Protein 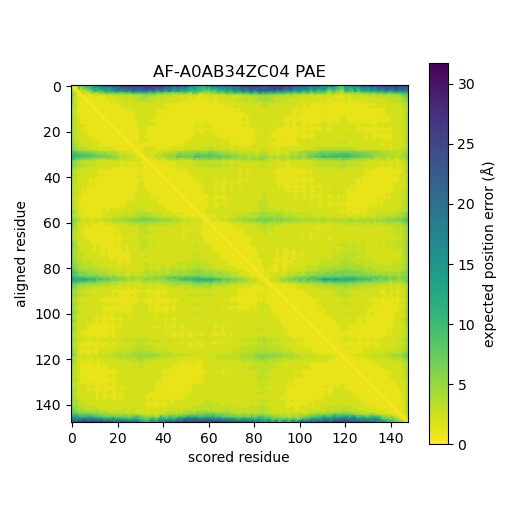AF-A0AB34ZC04-F1 (afdb_monomer)

Solvent-accessible surface area (backbone atoms only — not comparable to full-atom values): 7477 Å² total; per-residue (Å²): 131,59,76,52,38,21,40,42,29,15,35,52,34,22,50,26,56,28,49,32,52,45,17,52,53,49,51,74,62,66,74,49,72,66,60,37,58,48,27,54,48,48,31,55,53,28,50,53,49,31,52,49,27,50,74,70,49,37,34,88,41,77,69,15,53,52,39,39,53,52,32,52,52,49,48,58,53,48,59,57,30,50,77,41,96,61,19,70,59,44,26,54,53,49,51,36,53,46,45,34,51,54,32,55,50,48,47,48,45,40,67,72,47,36,55,74,52,36,76,51,70,73,55,40,53,48,52,56,52,52,46,52,52,41,50,53,50,26,55,46,28,51,51,57,63,67,73,111

Mean predicted aligned error: 2.72 Å

Nearest PDB structures (foldseek):
  3qhc-assembly1_A  TM=5.954E-01  e=7.386E-01  Cyanophora paradoxa
  6z0c-assembly1_A  TM=2.341E-01  e=4.741E-01  Escherichia coli

Foldseek 3Di:
DDPLLQALLLQLLLLLVLLLLLLVLLCVLCLDDLLVVLSVVSNVVSVVLNVVSVVSNHDDDPNSVVSNVVSVVLSVVLVVLCVDPVHSVSSSLSSLVCLLVSLVVLLCCLVPPRLVSDDDPVSNVSSVVVSVVSVVSNVSSVVVNVVD

Sequence (148 aa):
MAKGDAAVLGVLAALDENEIALAKQAIAQDLGGATDTFAKQLLHDHEADLEKSKALGATGSPRADAMRAKGKAAVDALAKTLTLPDGKDAYRNAFLRTMVSDHGDTIKIIDAELLPAAESAPVKQHLEESRRVVSAHFERAHAVSSSR

Secondary structure (DSSP, 8-state):
--HHHHHHHHHHHHHHHHHHHHHHHHHHT---HHHHHHHHHHHHHHHHHHHHHHHTT----HHHHHHHHHHHHHHHHHHHHTTSTTHHHHHHHHHHHHHHHHHHHHHHHIIIIIHHH--SHHHHHHHHHHHHHHHHHHHHHHHHHH--

Radius of gyration: 15.39 Å; Cα contacts (8 Å, |Δi|>4): 174; chains: 1; bounding box: 38×22×42 Å

pLD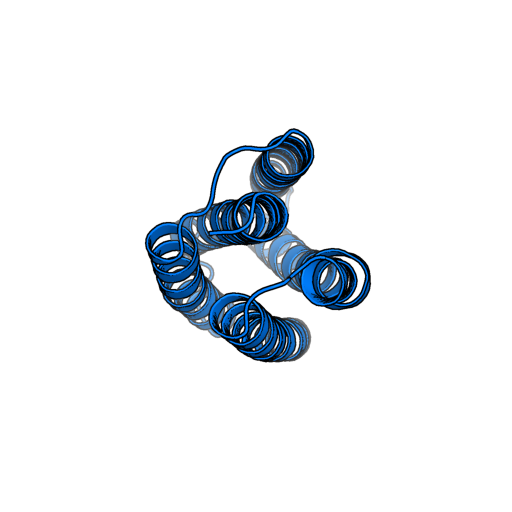DT: mean 95.98, std 6.23, range [56.41, 98.88]

Structure (mmCIF, N/CA/C/O backbone):
data_AF-A0AB34ZC04-F1
#
_entry.id   AF-A0AB34ZC04-F1
#
loop_
_atom_site.group_PDB
_atom_site.id
_atom_site.type_symbol
_atom_site.label_atom_id
_atom_site.label_alt_id
_atom_site.label_comp_id
_atom_site.label_asym_id
_atom_site.label_entity_id
_atom_site.label_seq_id
_atom_site.pdbx_PDB_ins_code
_atom_site.Cartn_x
_atom_site.Cartn_y
_atom_site.Cartn_z
_atom_site.occupancy
_atom_site.B_iso_or_equiv
_atom_site.auth_seq_id
_atom_site.auth_comp_id
_atom_site.auth_asym_id
_atom_site.auth_atom_id
_atom_site.pdbx_PDB_model_num
ATOM 1 N N . MET A 1 1 ? -18.677 -4.085 16.204 1.00 58.97 1 MET A N 1
ATOM 2 C CA . MET A 1 1 ? -17.315 -3.526 16.075 1.00 58.97 1 MET A CA 1
ATOM 3 C C . MET A 1 1 ? -17.320 -2.113 16.612 1.00 58.97 1 MET A C 1
ATOM 5 O O . MET A 1 1 ? -18.342 -1.448 16.466 1.00 58.97 1 MET A O 1
ATOM 9 N N . ALA A 1 2 ? -16.243 -1.680 17.267 1.00 73.69 2 ALA A N 1
ATOM 10 C CA . ALA A 1 2 ? -16.126 -0.296 17.708 1.00 73.69 2 ALA A CA 1
ATOM 11 C C . ALA A 1 2 ? -16.013 0.641 16.498 1.00 73.69 2 ALA A C 1
ATOM 13 O O . ALA A 1 2 ? -15.492 0.258 15.450 1.00 73.69 2 ALA A O 1
ATOM 14 N N . LYS A 1 3 ? -16.500 1.879 16.630 1.00 71.62 3 LYS A N 1
ATOM 15 C CA . LYS A 1 3 ? -16.421 2.871 15.546 1.00 71.62 3 LYS A CA 1
ATOM 16 C C . LYS A 1 3 ? -14.964 3.227 15.204 1.00 71.62 3 LYS A C 1
ATOM 18 O O . LYS A 1 3 ? -14.687 3.525 14.046 1.00 71.62 3 LYS A O 1
ATOM 23 N N . GLY A 1 4 ? -14.054 3.163 16.185 1.00 85.31 4 GLY A N 1
ATOM 24 C CA . GLY A 1 4 ? -12.613 3.357 15.987 1.00 85.31 4 GLY A CA 1
ATOM 25 C C . GLY A 1 4 ? -11.995 2.284 15.088 1.00 85.31 4 GLY A C 1
ATOM 26 O O . GLY A 1 4 ? -11.372 2.615 14.082 1.00 85.31 4 GLY A O 1
ATOM 27 N N . ASP A 1 5 ? -12.275 1.010 15.373 1.00 95.12 5 ASP A N 1
ATOM 28 C CA . ASP A 1 5 ? -11.767 -0.140 14.610 1.00 95.12 5 ASP A CA 1
ATOM 29 C C . ASP A 1 5 ? -12.104 -0.067 13.113 1.00 95.12 5 ASP A C 1
ATOM 31 O O . ASP A 1 5 ? -11.230 -0.225 12.262 1.00 95.12 5 ASP A O 1
ATOM 35 N N . ALA A 1 6 ? -13.366 0.211 12.776 1.00 96.50 6 ALA A N 1
ATOM 36 C CA . ALA A 1 6 ? -13.815 0.259 11.384 1.00 96.50 6 ALA A CA 1
ATOM 37 C C . ALA A 1 6 ? -13.148 1.393 10.582 1.00 96.50 6 ALA A C 1
ATOM 39 O O . ALA A 1 6 ? -12.916 1.253 9.378 1.00 96.50 6 ALA A O 1
ATOM 40 N N . ALA A 1 7 ? -12.839 2.518 11.235 1.00 95.25 7 ALA A N 1
ATOM 41 C CA . ALA A 1 7 ? -12.137 3.636 10.613 1.00 95.25 7 ALA A CA 1
ATOM 42 C C . ALA A 1 7 ? -10.639 3.339 10.445 1.00 95.25 7 ALA A C 1
ATOM 44 O O . ALA A 1 7 ? -10.083 3.641 9.391 1.00 95.25 7 ALA A O 1
ATOM 45 N N . VAL A 1 8 ? -10.010 2.710 11.445 1.00 97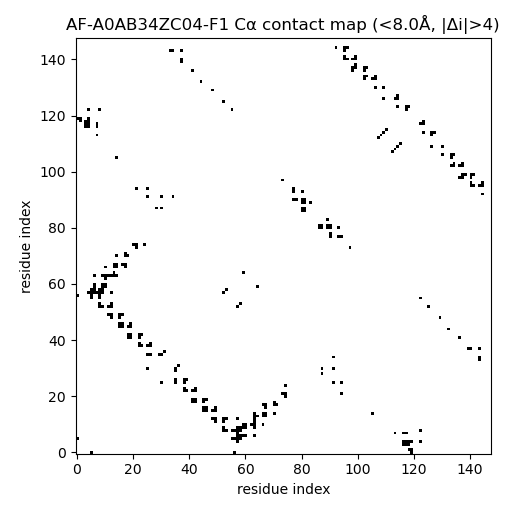.75 8 VAL A N 1
ATOM 46 C CA . VAL A 1 8 ? -8.609 2.264 11.405 1.00 97.75 8 VAL A CA 1
ATOM 47 C C . VAL A 1 8 ? -8.374 1.280 10.257 1.00 97.75 8 VAL A C 1
ATOM 49 O O . VAL A 1 8 ? -7.503 1.507 9.418 1.00 97.75 8 VAL A O 1
ATOM 52 N N . LEU A 1 9 ? -9.212 0.247 10.156 1.00 98.62 9 LEU A N 1
ATOM 53 C CA . LEU A 1 9 ? -9.181 -0.706 9.043 1.00 98.62 9 LEU A CA 1
ATOM 54 C C . LEU A 1 9 ? -9.463 -0.032 7.697 1.00 98.62 9 LEU A C 1
ATOM 56 O O . LEU A 1 9 ? -8.916 -0.428 6.675 1.00 98.62 9 LEU A O 1
ATOM 60 N N . GLY A 1 10 ? -10.292 1.014 7.690 1.00 98.44 10 GLY A N 1
ATOM 61 C CA . GLY A 1 10 ? -10.540 1.841 6.514 1.00 98.44 10 GLY A CA 1
ATOM 62 C C . GLY A 1 10 ? -9.298 2.549 5.981 1.00 98.44 10 GLY A C 1
ATOM 63 O O . GLY A 1 10 ? -9.129 2.664 4.767 1.00 98.44 10 GLY A O 1
ATOM 64 N N . VAL A 1 11 ? -8.432 3.025 6.880 1.00 98.62 11 VAL A N 1
ATOM 65 C CA . VAL A 1 11 ? -7.160 3.661 6.514 1.00 98.62 11 VAL A CA 1
ATOM 66 C C . VAL A 1 11 ? -6.170 2.626 5.991 1.00 98.62 11 VAL A C 1
ATOM 68 O O . VAL A 1 11 ? -5.574 2.872 4.946 1.00 98.62 11 VAL A O 1
ATOM 71 N N . LEU A 1 12 ? -6.034 1.474 6.659 1.00 98.75 12 LEU A N 1
ATOM 72 C CA . LEU A 1 12 ? -5.177 0.384 6.179 1.00 98.75 12 LEU A CA 1
ATOM 73 C C . LEU A 1 12 ? -5.616 -0.097 4.787 1.00 98.75 12 LEU A C 1
ATOM 75 O O . LEU A 1 12 ? -4.820 -0.068 3.857 1.00 98.75 12 LEU A O 1
ATOM 79 N N . ALA A 1 13 ? -6.912 -0.367 4.604 1.00 98.81 13 ALA A N 1
ATOM 80 C CA . ALA A 1 13 ? -7.473 -0.756 3.312 1.00 98.81 13 ALA A CA 1
ATOM 81 C C . ALA A 1 13 ? -7.187 0.268 2.197 1.00 98.81 13 ALA A C 1
ATOM 83 O O . ALA A 1 13 ? -6.948 -0.107 1.053 1.00 98.81 13 ALA A O 1
ATOM 84 N N . ALA A 1 14 ? -7.204 1.568 2.508 1.00 98.81 14 ALA A N 1
ATOM 85 C CA . ALA A 1 14 ? -6.855 2.603 1.537 1.00 98.81 14 ALA A CA 1
ATOM 86 C C . ALA A 1 14 ? -5.364 2.594 1.161 1.00 98.81 14 ALA A C 1
ATOM 88 O O . ALA A 1 14 ? -5.028 2.915 0.023 1.00 98.81 14 ALA A O 1
ATOM 89 N N . LEU A 1 15 ? -4.474 2.252 2.097 1.00 98.69 15 LEU A N 1
ATOM 90 C CA . LEU A 1 15 ? -3.046 2.082 1.819 1.00 98.69 15 LEU A CA 1
ATOM 91 C C . LEU A 1 15 ? -2.818 0.850 0.931 1.00 98.69 15 LEU A C 1
ATOM 93 O O . LEU A 1 15 ? -2.145 0.974 -0.088 1.00 98.69 15 LEU A O 1
ATOM 97 N N . ASP A 1 16 ? -3.470 -0.281 1.219 1.00 98.81 16 ASP A N 1
ATOM 98 C CA . ASP A 1 16 ? -3.382 -1.480 0.371 1.00 98.81 16 ASP A CA 1
ATOM 99 C C . ASP A 1 16 ? -3.907 -1.231 -1.047 1.00 98.81 16 ASP A C 1
ATOM 101 O O . ASP A 1 16 ? -3.276 -1.620 -2.027 1.00 98.81 16 ASP A O 1
ATOM 105 N N . GLU A 1 17 ? -5.039 -0.532 -1.192 1.00 98.81 17 GLU A N 1
ATOM 106 C CA . GLU A 1 17 ? -5.591 -0.154 -2.502 1.00 98.81 17 GLU A CA 1
ATOM 107 C C . GLU A 1 17 ? -4.579 0.637 -3.350 1.00 98.81 17 GLU A C 1
ATOM 109 O O . GLU A 1 17 ? -4.498 0.442 -4.568 1.00 98.81 17 GLU A O 1
ATOM 114 N N . ASN A 1 18 ? -3.784 1.496 -2.710 1.00 98.50 18 ASN A N 1
ATOM 115 C CA . ASN A 1 18 ? -2.740 2.263 -3.379 1.00 98.50 18 ASN A CA 1
ATOM 116 C C . ASN A 1 18 ? -1.579 1.371 -3.832 1.00 98.50 18 ASN A C 1
ATOM 118 O O . ASN A 1 18 ? -1.170 1.451 -4.993 1.00 98.50 18 ASN A O 1
ATOM 122 N N . GLU A 1 19 ? -1.074 0.509 -2.949 1.00 98.62 19 GLU A N 1
ATOM 123 C CA . GLU A 1 19 ? 0.040 -0.396 -3.255 1.00 98.62 19 GLU A CA 1
ATOM 124 C C . GLU A 1 19 ? -0.344 -1.416 -4.336 1.00 98.62 19 GLU A C 1
ATOM 126 O O . GLU A 1 19 ? 0.428 -1.669 -5.261 1.00 98.62 19 GLU A O 1
ATOM 131 N N . ILE A 1 20 ? -1.586 -1.912 -4.324 1.00 98.88 20 ILE A N 1
ATOM 132 C CA . ILE A 1 20 ? -2.144 -2.754 -5.394 1.00 98.88 20 ILE A CA 1
ATOM 133 C C . ILE A 1 20 ? -2.128 -2.016 -6.736 1.00 98.88 20 ILE A C 1
ATOM 135 O O . ILE A 1 20 ? -1.773 -2.602 -7.763 1.00 98.88 20 ILE A O 1
ATOM 139 N N . ALA A 1 21 ? -2.521 -0.739 -6.763 1.00 98.75 21 ALA A N 1
ATOM 140 C CA . ALA A 1 21 ? -2.526 0.050 -7.992 1.00 98.75 21 ALA A CA 1
ATOM 141 C C . ALA A 1 21 ? -1.103 0.278 -8.530 1.00 98.75 21 ALA A C 1
ATOM 143 O O . ALA A 1 21 ? -0.870 0.128 -9.734 1.00 98.75 21 ALA A O 1
ATOM 144 N N . LEU A 1 22 ? -0.148 0.580 -7.647 1.00 98.50 22 LEU A N 1
ATOM 145 C CA . LE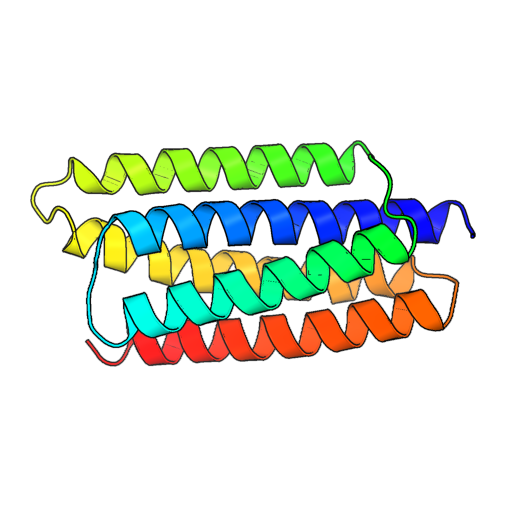U A 1 22 ? 1.268 0.731 -7.988 1.00 98.50 22 LEU A CA 1
ATOM 146 C C . LEU A 1 22 ? 1.858 -0.589 -8.506 1.00 98.50 22 LEU A C 1
ATOM 148 O O . LEU A 1 22 ? 2.497 -0.607 -9.559 1.00 98.50 22 LEU A O 1
ATOM 152 N N . ALA A 1 23 ? 1.578 -1.705 -7.832 1.00 98.50 23 ALA A N 1
ATOM 153 C CA . ALA A 1 23 ? 2.022 -3.035 -8.234 1.00 98.50 23 ALA A CA 1
ATOM 154 C C . ALA A 1 23 ? 1.455 -3.444 -9.603 1.00 98.50 23 ALA A C 1
ATOM 156 O O . ALA A 1 23 ? 2.207 -3.885 -10.474 1.00 98.50 23 ALA A O 1
ATOM 157 N N . LYS A 1 24 ? 0.152 -3.237 -9.845 1.00 98.62 24 LYS A N 1
ATOM 158 C CA . LYS A 1 24 ? -0.483 -3.497 -11.153 1.00 98.62 24 LYS A CA 1
ATOM 159 C C . LYS A 1 24 ? 0.145 -2.659 -12.262 1.00 98.62 24 LYS A C 1
ATOM 161 O O . LYS A 1 24 ? 0.422 -3.187 -13.339 1.00 98.62 24 LYS A O 1
ATOM 166 N N . GLN A 1 25 ? 0.407 -1.377 -12.001 1.00 98.00 25 GLN A N 1
ATOM 167 C CA . GLN A 1 25 ? 1.073 -0.508 -12.966 1.00 98.00 25 GLN A CA 1
ATOM 168 C C . GLN A 1 25 ? 2.488 -1.008 -13.288 1.00 98.00 25 GLN A C 1
ATOM 170 O O . GLN A 1 25 ? 2.837 -1.082 -14.467 1.00 98.00 25 GLN A O 1
ATOM 175 N N . ALA A 1 26 ? 3.270 -1.393 -12.274 1.00 97.50 26 ALA A N 1
ATOM 176 C CA . ALA A 1 26 ? 4.628 -1.900 -12.448 1.00 97.50 26 ALA A CA 1
ATOM 177 C C . ALA A 1 26 ? 4.662 -3.231 -13.212 1.00 97.50 26 ALA A C 1
ATOM 179 O O . ALA A 1 26 ? 5.455 -3.373 -14.139 1.00 97.50 26 ALA A O 1
ATOM 180 N N . ILE A 1 27 ? 3.758 -4.166 -12.896 1.00 98.19 27 ILE A N 1
ATOM 181 C CA . ILE A 1 27 ? 3.609 -5.433 -13.630 1.00 98.19 27 ILE A CA 1
ATOM 182 C C . ILE A 1 27 ? 3.284 -5.169 -15.104 1.00 98.19 27 ILE A C 1
ATOM 184 O O . ILE A 1 27 ? 3.854 -5.810 -15.982 1.00 98.19 27 ILE A O 1
ATOM 188 N N . ALA A 1 28 ? 2.413 -4.197 -15.394 1.00 97.31 28 ALA A N 1
ATOM 189 C CA . ALA A 1 28 ? 2.082 -3.825 -16.768 1.00 97.31 28 ALA A CA 1
ATOM 190 C C . ALA A 1 28 ? 3.270 -3.218 -17.538 1.00 97.31 28 ALA A C 1
ATOM 192 O O . ALA A 1 28 ? 3.254 -3.219 -18.768 1.00 97.31 28 ALA A O 1
ATOM 193 N N . GLN A 1 29 ? 4.293 -2.707 -16.842 1.00 95.69 29 GLN A N 1
ATOM 194 C CA . GLN A 1 29 ? 5.507 -2.208 -17.488 1.00 95.69 29 GLN A CA 1
ATOM 195 C C . GLN A 1 29 ? 6.486 -3.314 -17.878 1.00 95.69 29 GLN A C 1
ATOM 197 O O . GLN A 1 29 ? 7.412 -3.005 -18.628 1.00 95.69 29 GLN A O 1
ATOM 202 N N . ASP A 1 30 ? 6.300 -4.560 -17.425 1.00 93.75 30 ASP A N 1
ATOM 203 C CA . ASP A 1 30 ? 7.173 -5.700 -17.748 1.00 93.75 30 ASP A CA 1
ATOM 204 C C . ASP A 1 30 ? 8.655 -5.318 -17.571 1.00 93.75 30 ASP A C 1
ATOM 206 O O . ASP A 1 30 ? 9.409 -5.122 -18.534 1.00 93.75 30 ASP A O 1
ATOM 210 N N . LEU A 1 31 ? 9.030 -5.030 -16.321 1.00 89.38 31 LEU A N 1
ATOM 211 C CA . LEU A 1 31 ? 10.345 -4.492 -15.966 1.00 89.38 31 LEU A CA 1
ATOM 212 C C . LEU A 1 31 ? 11.403 -5.594 -15.876 1.00 89.38 31 LEU A C 1
ATOM 214 O O . LEU A 1 31 ? 12.594 -5.275 -15.832 1.00 89.38 31 LEU A O 1
ATOM 218 N N . GLY A 1 32 ? 10.995 -6.860 -15.851 1.00 89.38 32 GLY A N 1
ATOM 219 C CA . GLY A 1 32 ? 11.849 -8.026 -15.725 1.00 89.38 32 GLY A CA 1
ATOM 220 C C . GLY A 1 32 ? 12.518 -8.180 -14.35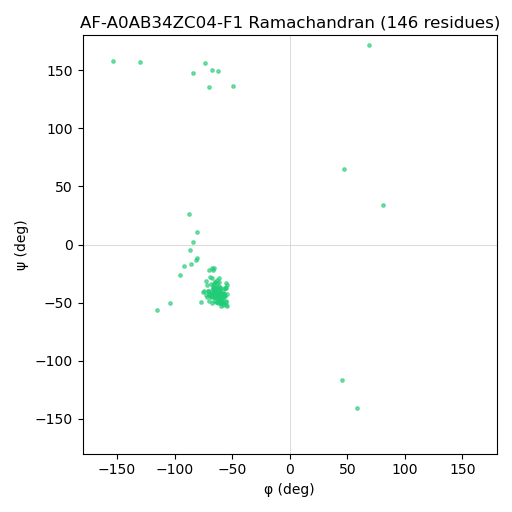5 1.00 89.38 32 GLY A C 1
ATOM 221 O O . GLY A 1 32 ? 12.493 -7.309 -13.477 1.00 89.38 32 GLY A O 1
ATOM 222 N N . GLY A 1 33 ? 13.159 -9.336 -14.179 1.00 92.62 33 GLY A N 1
ATOM 223 C CA . GLY A 1 33 ? 14.067 -9.621 -13.069 1.00 92.62 33 GLY A CA 1
ATOM 224 C C . GLY A 1 33 ? 13.454 -9.478 -11.671 1.00 92.62 33 GLY A C 1
ATOM 225 O O . GLY A 1 33 ? 12.314 -9.870 -11.399 1.00 92.62 33 GLY A O 1
ATOM 226 N N . ALA A 1 34 ? 14.257 -8.939 -10.752 1.00 95.19 34 ALA A N 1
ATOM 227 C CA . ALA A 1 34 ? 13.890 -8.814 -9.347 1.00 95.19 34 ALA A CA 1
ATOM 228 C C . ALA A 1 34 ? 12.738 -7.820 -9.114 1.00 95.19 34 ALA A C 1
ATOM 230 O O . ALA A 1 34 ? 11.959 -8.015 -8.180 1.00 95.19 34 ALA A O 1
ATOM 231 N N . THR A 1 35 ? 12.584 -6.797 -9.965 1.00 95.75 35 THR A N 1
ATOM 232 C CA . THR A 1 35 ? 11.498 -5.815 -9.821 1.00 95.75 35 THR A CA 1
ATOM 233 C C . THR A 1 35 ? 10.134 -6.413 -10.149 1.00 95.75 35 THR A C 1
ATOM 235 O O . THR A 1 35 ? 9.211 -6.217 -9.367 1.00 95.75 35 THR A O 1
ATOM 238 N N . ASP A 1 36 ? 10.000 -7.205 -11.215 1.00 95.44 36 ASP A N 1
ATOM 239 C CA . ASP A 1 36 ? 8.720 -7.865 -11.523 1.00 95.44 36 ASP A CA 1
ATOM 240 C C . ASP A 1 36 ? 8.331 -8.891 -10.463 1.00 95.44 36 ASP A C 1
ATOM 242 O O . ASP A 1 36 ? 7.168 -8.991 -10.070 1.00 95.44 36 ASP A O 1
ATOM 246 N N . THR A 1 37 ? 9.314 -9.653 -9.980 1.00 97.25 37 THR A N 1
ATOM 247 C CA . THR A 1 37 ? 9.091 -10.623 -8.901 1.00 97.25 37 THR A CA 1
ATOM 248 C C . THR A 1 37 ? 8.617 -9.912 -7.635 1.00 97.25 37 THR A C 1
ATOM 250 O O . THR A 1 37 ? 7.711 -10.388 -6.956 1.00 97.25 37 THR A O 1
ATOM 253 N N . PHE A 1 38 ? 9.202 -8.753 -7.330 1.00 98.19 38 PHE A N 1
ATOM 254 C CA . PHE A 1 38 ? 8.791 -7.935 -6.198 1.00 98.19 38 PHE A CA 1
ATOM 255 C C . PHE A 1 38 ? 7.395 -7.329 -6.392 1.00 98.19 38 PHE A C 1
ATOM 257 O O . PHE A 1 38 ? 6.566 -7.453 -5.499 1.00 98.19 38 PHE A O 1
ATOM 264 N N . ALA A 1 39 ? 7.082 -6.773 -7.566 1.00 98.38 39 ALA A N 1
ATOM 265 C CA . ALA A 1 39 ? 5.761 -6.211 -7.851 1.00 98.38 39 ALA A CA 1
ATOM 266 C C . ALA A 1 39 ? 4.637 -7.259 -7.746 1.00 98.38 39 ALA A C 1
ATOM 268 O O . ALA A 1 39 ? 3.568 -6.972 -7.217 1.00 98.38 39 ALA A O 1
ATOM 269 N N . LYS A 1 40 ? 4.887 -8.501 -8.179 1.00 98.62 40 LYS A N 1
ATOM 270 C CA . LYS A 1 40 ? 3.937 -9.616 -8.011 1.00 98.62 40 LYS A CA 1
ATOM 271 C C . LYS A 1 40 ? 3.734 -10.002 -6.545 1.00 98.62 40 LYS A C 1
ATOM 273 O O . LYS A 1 40 ? 2.611 -10.315 -6.165 1.00 98.62 40 LYS A O 1
ATOM 278 N N . GLN A 1 41 ? 4.795 -9.959 -5.735 1.00 98.62 41 GLN A N 1
ATOM 279 C CA . GLN A 1 41 ? 4.695 -10.186 -4.292 1.00 98.62 41 GLN A CA 1
ATOM 280 C C . GLN A 1 41 ? 3.829 -9.113 -3.626 1.00 98.62 41 GLN A C 1
ATOM 282 O O . GLN A 1 41 ? 2.911 -9.455 -2.891 1.00 98.62 41 GLN A O 1
ATOM 287 N N . LEU A 1 42 ? 4.099 -7.837 -3.922 1.00 98.62 42 LEU A N 1
ATOM 288 C CA . LEU A 1 42 ? 3.319 -6.712 -3.401 1.00 98.62 42 LEU A CA 1
ATOM 289 C C . LEU A 1 42 ? 1.837 -6.881 -3.726 1.00 98.62 42 LEU A C 1
ATOM 291 O O . LEU A 1 42 ? 0.998 -6.803 -2.837 1.00 98.62 42 LEU A O 1
ATOM 295 N N . LEU A 1 43 ? 1.524 -7.174 -4.992 1.00 98.81 43 LEU A N 1
ATOM 296 C CA . LEU A 1 43 ? 0.149 -7.378 -5.426 1.00 98.81 43 LEU A CA 1
ATOM 297 C C . LEU A 1 43 ? -0.558 -8.463 -4.602 1.00 98.81 43 LEU A 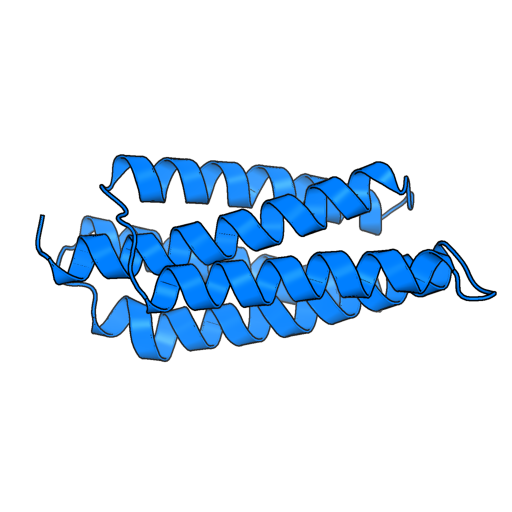C 1
ATOM 299 O O . LEU A 1 43 ? -1.634 -8.213 -4.072 1.00 98.81 43 LEU A O 1
ATOM 303 N N . HIS A 1 44 ? 0.057 -9.640 -4.486 1.00 98.81 44 HIS A N 1
ATOM 304 C CA . HIS A 1 44 ? -0.510 -10.762 -3.742 1.00 98.81 44 HIS A CA 1
ATOM 305 C C . HIS A 1 44 ? -0.755 -10.413 -2.267 1.00 98.81 44 HIS A C 1
ATOM 307 O O . HIS A 1 44 ? -1.847 -10.639 -1.746 1.00 98.81 44 HIS A O 1
ATOM 313 N N . ASP A 1 45 ? 0.256 -9.858 -1.599 1.00 98.81 45 ASP A N 1
ATOM 314 C CA . ASP A 1 45 ? 0.204 -9.624 -0.157 1.00 98.81 45 ASP A CA 1
ATOM 315 C C . ASP A 1 45 ? -0.791 -8.512 0.198 1.00 98.81 45 ASP A C 1
ATOM 317 O O . ASP A 1 45 ? -1.581 -8.677 1.126 1.00 98.81 45 ASP A O 1
ATOM 321 N N . HIS A 1 46 ? -0.815 -7.418 -0.570 1.00 98.81 46 HIS A N 1
ATOM 322 C CA . HIS A 1 46 ? -1.764 -6.329 -0.337 1.00 98.81 46 HIS A CA 1
ATOM 323 C C . HIS A 1 46 ? -3.198 -6.697 -0.731 1.00 98.81 46 HIS A C 1
ATOM 325 O O . HIS A 1 46 ? -4.134 -6.229 -0.088 1.00 98.81 46 HIS A O 1
ATOM 331 N N . GLU A 1 47 ? -3.419 -7.553 -1.740 1.00 98.88 47 GLU A N 1
ATOM 332 C CA . GLU A 1 47 ? -4.768 -8.070 -2.024 1.00 98.88 47 GLU A CA 1
ATOM 333 C C . GLU A 1 47 ? -5.292 -8.909 -0.848 1.00 98.88 47 GLU A C 1
ATOM 335 O O . GLU A 1 47 ? -6.431 -8.706 -0.421 1.00 98.88 47 GLU A O 1
ATOM 340 N N . ALA A 1 48 ? -4.454 -9.773 -0.267 1.00 98.75 48 ALA A N 1
ATOM 341 C CA . ALA A 1 48 ? -4.820 -10.558 0.911 1.00 98.75 48 ALA A CA 1
ATOM 342 C C . ALA A 1 48 ? -5.089 -9.680 2.150 1.00 98.75 48 ALA A C 1
ATOM 344 O O . ALA A 1 48 ? -6.062 -9.917 2.875 1.00 98.75 48 ALA A O 1
ATOM 345 N N . ASP A 1 49 ? -4.265 -8.653 2.390 1.00 98.75 49 ASP A N 1
ATOM 346 C CA . ASP A 1 49 ? -4.465 -7.731 3.515 1.00 98.75 49 ASP A CA 1
ATOM 347 C C . ASP A 1 49 ? -5.750 -6.905 3.356 1.00 98.75 49 ASP A C 1
ATOM 349 O O . ASP A 1 49 ? -6.572 -6.838 4.276 1.00 98.75 49 ASP A O 1
ATOM 353 N N . LEU A 1 50 ? -6.000 -6.390 2.149 1.00 98.81 50 LEU A N 1
ATOM 354 C CA . LEU A 1 50 ? -7.210 -5.642 1.821 1.00 98.81 50 LEU A CA 1
ATOM 355 C C . LEU A 1 50 ? -8.476 -6.479 2.028 1.00 98.81 50 LEU A C 1
ATOM 357 O O . LEU A 1 50 ? -9.466 -5.984 2.581 1.00 98.81 50 LEU A O 1
ATOM 361 N N . GLU A 1 51 ? -8.477 -7.735 1.575 1.00 98.75 51 GLU A N 1
ATOM 362 C CA . GLU A 1 51 ? -9.605 -8.644 1.795 1.00 98.75 51 GLU A CA 1
ATOM 363 C C . GLU A 1 51 ? -9.868 -8.855 3.286 1.00 98.75 51 GLU A C 1
ATOM 365 O O . GLU A 1 51 ? -11.018 -8.769 3.728 1.00 98.75 51 GLU A O 1
ATOM 370 N N . LYS A 1 52 ? -8.815 -9.051 4.083 1.00 98.69 52 LYS A N 1
ATOM 371 C CA . LYS A 1 52 ? -8.946 -9.227 5.530 1.00 98.69 52 LYS A CA 1
ATOM 372 C C . LYS A 1 52 ? -9.418 -7.951 6.229 1.00 98.69 52 LYS A C 1
ATOM 374 O O . LYS A 1 52 ? -10.326 -8.027 7.057 1.00 98.69 52 LYS A O 1
ATOM 379 N N . SER A 1 53 ? -8.906 -6.783 5.845 1.00 98.56 53 SER A N 1
ATOM 380 C CA . SER A 1 53 ? -9.379 -5.481 6.331 1.00 98.56 53 SER A CA 1
ATOM 381 C C . SER A 1 53 ? -10.878 -5.287 6.059 1.00 98.56 53 SER A C 1
ATOM 383 O O . SER A 1 53 ? -11.631 -4.870 6.943 1.00 98.56 53 SER A O 1
ATOM 385 N N . LYS A 1 54 ? -11.351 -5.659 4.862 1.00 98.38 54 LYS A N 1
ATOM 386 C CA . LYS A 1 54 ? -12.780 -5.626 4.496 1.00 98.38 54 LYS A CA 1
ATOM 387 C C . LYS A 1 54 ? -13.612 -6.636 5.282 1.00 98.38 54 LYS A C 1
ATOM 389 O O . LYS A 1 54 ? -14.688 -6.282 5.760 1.00 98.38 54 LYS A O 1
ATOM 394 N N . ALA A 1 55 ? -13.123 -7.864 5.453 1.00 98.19 55 ALA A N 1
ATOM 395 C CA . ALA A 1 55 ? -13.798 -8.899 6.238 1.00 98.19 55 ALA A CA 1
ATOM 396 C C . ALA A 1 55 ? -13.931 -8.508 7.720 1.00 98.19 55 ALA A C 1
ATOM 398 O O . ALA A 1 55 ? -14.934 -8.817 8.362 1.00 98.19 55 ALA A O 1
ATOM 399 N N . LEU A 1 56 ? -12.953 -7.763 8.238 1.00 97.56 56 LEU A N 1
ATOM 400 C CA . LEU A 1 56 ? -12.988 -7.136 9.555 1.00 97.56 56 LEU A CA 1
ATOM 401 C C . LEU A 1 56 ? -13.787 -5.821 9.569 1.00 97.56 56 LEU A C 1
ATOM 403 O O . LEU A 1 56 ? -13.738 -5.104 10.552 1.00 97.56 56 LEU A O 1
ATOM 407 N N . GLY A 1 57 ? -14.539 -5.468 8.528 1.00 97.44 57 GLY A N 1
ATOM 408 C CA . GLY A 1 57 ? -15.467 -4.335 8.575 1.00 97.44 57 GLY A CA 1
ATOM 409 C C . GLY A 1 57 ? -14.833 -2.957 8.369 1.00 97.44 57 GLY A C 1
ATOM 410 O O . GLY A 1 57 ? -15.313 -1.982 8.948 1.00 97.44 57 GLY A O 1
ATOM 411 N N . ALA A 1 58 ? -13.785 -2.853 7.544 1.00 97.50 58 ALA A N 1
ATOM 412 C CA . ALA A 1 58 ? -13.267 -1.568 7.073 1.00 97.50 58 ALA A CA 1
ATOM 413 C C . ALA A 1 58 ? -14.381 -0.661 6.516 1.00 97.50 58 ALA A C 1
ATOM 415 O O . ALA A 1 58 ? -15.240 -1.091 5.744 1.00 97.50 58 ALA A O 1
ATOM 416 N N . THR A 1 59 ? -14.338 0.624 6.870 1.00 95.75 59 THR A N 1
ATOM 417 C CA . THR A 1 59 ? -15.281 1.644 6.382 1.00 95.75 59 THR A CA 1
ATOM 418 C C . THR A 1 59 ? -14.551 2.875 5.863 1.00 95.75 59 THR A C 1
ATOM 420 O O . THR A 1 59 ? -13.410 3.141 6.231 1.00 95.75 59 THR A O 1
ATOM 423 N N . GLY A 1 60 ? -15.205 3.650 4.997 1.00 93.50 60 GLY A N 1
ATOM 424 C CA . GLY A 1 60 ? -14.657 4.924 4.536 1.00 93.50 60 GLY A CA 1
ATOM 425 C C . GLY A 1 60 ? -14.478 5.928 5.680 1.00 93.50 60 GLY A C 1
ATOM 426 O O . GLY A 1 60 ? -15.237 5.945 6.650 1.00 93.50 60 GLY A O 1
ATOM 427 N N . SER A 1 61 ? -13.475 6.790 5.552 1.00 95.06 61 SER A N 1
ATOM 428 C CA . SER A 1 61 ? -13.236 7.914 6.455 1.00 95.06 61 SER A CA 1
ATOM 429 C C . SER A 1 61 ? -12.490 9.021 5.706 1.00 95.06 61 SER A C 1
ATOM 431 O O . SER A 1 61 ? -11.780 8.718 4.747 1.00 95.06 61 SER A O 1
ATOM 433 N N . PRO A 1 62 ? -12.547 10.287 6.164 1.00 96.75 62 PRO A N 1
ATOM 434 C CA . PRO A 1 62 ? -11.769 11.360 5.543 1.00 96.75 62 PRO A CA 1
ATOM 435 C C . PRO A 1 62 ? -10.262 11.063 5.483 1.00 96.75 62 PRO A C 1
ATOM 437 O O . PRO A 1 62 ? -9.588 11.442 4.528 1.00 96.75 62 PRO A O 1
ATOM 440 N N . ARG A 1 63 ? -9.725 10.348 6.485 1.00 96.44 63 ARG A N 1
ATOM 441 C CA . ARG A 1 63 ? -8.321 9.912 6.499 1.00 96.44 63 ARG A CA 1
ATOM 442 C C . ARG A 1 63 ? -8.053 8.863 5.420 1.00 96.44 63 ARG A C 1
ATOM 444 O O . ARG A 1 63 ? -7.059 8.988 4.711 1.00 96.44 63 ARG A O 1
ATOM 451 N N . ALA A 1 64 ? -8.938 7.879 5.268 1.00 98.06 64 ALA A N 1
ATOM 452 C CA . ALA A 1 64 ? -8.836 6.866 4.220 1.00 98.06 64 ALA A CA 1
ATOM 453 C C . ALA A 1 64 ? -8.927 7.495 2.819 1.00 98.06 64 ALA A C 1
ATOM 455 O O . ALA A 1 64 ? -8.131 7.173 1.941 1.00 98.06 64 ALA A O 1
ATOM 456 N N . ASP A 1 65 ? -9.827 8.458 2.621 1.00 98.25 65 ASP A N 1
ATOM 457 C CA . ASP A 1 65 ? -9.976 9.159 1.341 1.00 98.25 65 ASP A CA 1
ATOM 458 C C . ASP A 1 65 ? -8.740 10.001 1.002 1.00 98.25 65 ASP A C 1
ATOM 460 O O . ASP A 1 65 ? -8.288 10.013 -0.145 1.00 98.25 65 ASP A O 1
ATOM 464 N N . ALA A 1 66 ? -8.124 10.636 2.004 1.00 98.19 66 ALA A N 1
ATOM 465 C CA . ALA A 1 66 ? -6.844 11.316 1.831 1.00 98.19 66 ALA A CA 1
ATOM 466 C C . ALA A 1 66 ? -5.718 10.343 1.432 1.00 98.19 66 ALA A C 1
ATOM 468 O O . ALA A 1 66 ? -4.886 10.691 0.591 1.00 98.19 66 ALA A O 1
ATOM 469 N N . MET A 1 67 ? -5.696 9.123 1.985 1.00 98.25 67 MET A N 1
ATOM 470 C CA . MET A 1 67 ? -4.734 8.092 1.571 1.00 98.25 67 MET A CA 1
ATOM 471 C C . MET A 1 67 ? -4.971 7.652 0.129 1.00 98.25 67 MET A C 1
ATOM 473 O O . MET A 1 67 ? -4.016 7.643 -0.645 1.00 98.25 67 MET A O 1
ATOM 477 N N . ARG A 1 68 ? -6.218 7.400 -0.282 1.00 98.31 68 ARG A N 1
ATOM 478 C CA . ARG A 1 68 ? -6.544 7.083 -1.688 1.00 98.31 68 ARG A CA 1
ATOM 479 C C . ARG A 1 68 ? -6.099 8.184 -2.647 1.00 98.31 68 ARG A C 1
ATOM 481 O O . ARG A 1 68 ? -5.529 7.912 -3.702 1.00 98.31 68 ARG A O 1
ATOM 488 N N . ALA A 1 69 ? -6.325 9.444 -2.276 1.00 98.31 69 ALA A N 1
ATOM 489 C CA . ALA A 1 69 ? -5.895 10.585 -3.076 1.00 98.31 69 ALA A CA 1
ATOM 490 C C . ALA A 1 69 ? -4.361 10.655 -3.205 1.00 98.31 69 ALA A C 1
ATOM 492 O O . ALA A 1 69 ? -3.856 10.879 -4.309 1.00 98.31 69 ALA A O 1
ATOM 493 N N . LYS A 1 70 ? -3.618 10.412 -2.110 1.00 96.81 70 LYS A N 1
ATOM 494 C CA . LYS A 1 70 ? -2.144 10.336 -2.127 1.00 96.81 70 LYS A CA 1
ATOM 495 C C . LYS A 1 70 ? -1.663 9.238 -3.082 1.00 96.81 70 LYS A C 1
ATOM 497 O O . LYS A 1 70 ? -0.828 9.515 -3.940 1.00 96.81 70 LYS A O 1
ATOM 502 N N . GLY A 1 71 ? -2.208 8.026 -2.981 1.00 96.50 71 GLY A N 1
ATOM 503 C CA . GLY A 1 71 ? -1.794 6.914 -3.840 1.00 96.50 71 GLY A CA 1
ATOM 504 C C . GLY A 1 71 ? -2.133 7.127 -5.307 1.00 96.50 71 GLY A C 1
ATOM 505 O O . GLY A 1 71 ? -1.291 6.889 -6.172 1.00 96.50 71 GLY A O 1
ATOM 506 N N . LYS A 1 72 ? -3.310 7.690 -5.611 1.00 97.44 72 LYS A N 1
ATOM 507 C CA . LYS A 1 72 ? -3.640 8.087 -6.985 1.00 97.44 72 LYS A CA 1
ATOM 508 C C . LYS A 1 72 ? -2.605 9.062 -7.557 1.00 97.44 72 LYS A C 1
ATOM 510 O O . LYS A 1 72 ? -2.160 8.883 -8.690 1.00 97.44 72 LYS A O 1
ATOM 515 N N . ALA A 1 73 ? -2.197 10.065 -6.780 1.00 98.00 73 ALA A N 1
ATOM 516 C CA . ALA A 1 73 ? -1.165 11.004 -7.209 1.00 98.00 73 ALA A CA 1
ATOM 517 C C . ALA A 1 73 ? 0.194 10.314 -7.437 1.00 98.00 73 ALA A C 1
ATOM 519 O O . ALA A 1 73 ? 0.892 10.664 -8.388 1.00 98.00 73 ALA A O 1
ATOM 520 N N . ALA A 1 74 ? 0.552 9.317 -6.619 1.00 97.50 74 ALA A N 1
ATOM 521 C CA . ALA A 1 74 ? 1.773 8.528 -6.793 1.00 97.50 74 ALA A CA 1
ATOM 522 C C . ALA A 1 74 ? 1.749 7.692 -8.086 1.00 97.50 74 ALA A C 1
ATOM 524 O O . ALA A 1 74 ? 2.708 7.733 -8.858 1.00 97.50 74 ALA A O 1
ATOM 525 N N . VAL A 1 75 ? 0.634 7.012 -8.378 1.00 97.81 75 VAL A N 1
ATOM 526 C CA . VAL A 1 75 ? 0.426 6.258 -9.631 1.00 97.81 75 VAL A CA 1
ATOM 527 C C . VAL A 1 75 ? 0.549 7.179 -10.850 1.00 97.81 75 VAL A C 1
ATOM 529 O O . VAL A 1 75 ? 1.246 6.851 -11.816 1.00 97.81 75 VAL A O 1
ATOM 532 N N . ASP A 1 76 ? -0.088 8.352 -10.797 1.00 97.62 76 ASP A N 1
ATOM 533 C CA . ASP A 1 76 ? -0.046 9.343 -11.876 1.00 97.62 76 ASP A CA 1
ATOM 534 C C . ASP A 1 76 ? 1.372 9.933 -12.044 1.00 97.62 76 ASP A C 1
ATOM 536 O O . ASP A 1 76 ? 1.807 10.217 -13.163 1.00 97.62 76 ASP A O 1
ATOM 540 N N . ALA A 1 77 ? 2.121 10.112 -10.950 1.00 97.31 77 ALA A N 1
ATOM 541 C CA . ALA A 1 77 ? 3.506 10.579 -10.984 1.00 97.31 77 ALA A CA 1
ATOM 542 C C . ALA A 1 77 ? 4.457 9.530 -11.576 1.00 97.31 77 ALA A C 1
ATOM 544 O O . ALA A 1 77 ? 5.287 9.877 -12.419 1.00 97.31 77 ALA A O 1
ATOM 545 N N . LEU A 1 78 ? 4.313 8.255 -11.200 1.00 97.00 78 LEU A N 1
ATOM 546 C CA . LEU A 1 78 ? 5.106 7.166 -11.770 1.00 97.00 78 LEU A CA 1
ATOM 547 C C . LEU A 1 78 ? 4.856 7.014 -13.268 1.00 97.00 78 LEU A C 1
ATOM 549 O O . LEU A 1 78 ? 5.818 6.912 -14.025 1.00 97.00 78 LEU A O 1
ATOM 553 N N . ALA A 1 79 ? 3.606 7.096 -13.731 1.00 96.25 79 ALA A N 1
ATOM 554 C CA . ALA A 1 79 ? 3.296 7.016 -15.160 1.00 96.25 79 ALA A CA 1
ATOM 555 C C . ALA A 1 79 ? 4.070 8.055 -15.993 1.00 96.25 79 ALA A C 1
ATOM 557 O O . ALA A 1 79 ? 4.550 7.749 -17.083 1.00 96.25 79 ALA A O 1
ATOM 558 N N . LYS A 1 80 ? 4.260 9.270 -15.462 1.00 96.81 80 LYS A N 1
ATOM 559 C CA . LYS A 1 80 ? 5.015 10.339 -16.139 1.00 96.81 80 LYS A CA 1
ATOM 560 C C . LYS A 1 80 ? 6.502 10.028 -16.282 1.00 96.81 80 LYS A C 1
ATOM 562 O O . LYS A 1 80 ? 7.151 10.589 -17.151 1.00 96.81 80 LYS A O 1
ATOM 567 N N . THR A 1 81 ? 7.063 9.142 -15.464 1.00 97.06 81 THR A N 1
ATOM 568 C CA . THR A 1 81 ? 8.485 8.785 -15.584 1.00 97.06 81 THR A CA 1
ATOM 569 C C . THR A 1 81 ? 8.786 7.975 -16.845 1.00 97.06 81 THR A C 1
ATOM 571 O O . THR A 1 81 ? 9.911 8.019 -17.331 1.00 97.06 81 THR A O 1
ATOM 574 N N . LEU A 1 82 ? 7.778 7.315 -17.431 1.00 93.44 82 LEU A N 1
ATOM 575 C CA . LEU A 1 82 ? 7.912 6.584 -18.695 1.00 93.44 82 LEU A CA 1
ATOM 576 C C . LEU A 1 82 ? 8.161 7.506 -19.894 1.00 93.44 82 LEU A C 1
ATOM 578 O O . LEU A 1 82 ? 8.644 7.037 -20.919 1.00 93.44 82 LEU A O 1
ATOM 582 N N . THR A 1 83 ? 7.831 8.799 -19.786 1.00 93.94 83 THR A N 1
ATOM 583 C CA . THR A 1 83 ? 8.074 9.781 -20.854 1.00 93.94 83 THR A CA 1
ATOM 584 C C . THR A 1 83 ? 9.473 10.393 -20.790 1.00 93.94 83 THR A C 1
ATOM 586 O O . THR A 1 83 ? 9.839 11.176 -21.667 1.00 93.94 83 THR A O 1
ATOM 589 N N . LEU A 1 84 ? 10.256 10.065 -19.756 1.00 95.06 84 LEU A N 1
ATOM 590 C CA . LEU A 1 84 ? 11.644 10.496 -19.636 1.00 95.06 84 LEU A CA 1
ATOM 591 C C . LEU A 1 84 ? 12.536 9.711 -20.617 1.00 95.06 84 LEU A C 1
ATOM 593 O O . LEU A 1 84 ? 12.183 8.589 -20.983 1.00 95.06 84 LEU A O 1
ATOM 597 N N . PRO A 1 85 ? 13.705 10.252 -21.015 1.00 93.19 85 PRO A N 1
ATOM 598 C CA . PRO A 1 85 ? 14.600 9.597 -21.976 1.00 93.19 85 PRO A CA 1
ATOM 599 C C . PRO A 1 85 ? 14.995 8.163 -21.598 1.00 93.19 85 PRO A C 1
ATOM 601 O O . PRO A 1 85 ? 15.086 7.305 -22.471 1.00 93.19 85 PRO A O 1
ATOM 604 N N . ASP A 1 86 ? 15.150 7.888 -20.299 1.00 90.50 86 ASP A N 1
ATOM 605 C CA . ASP A 1 86 ? 15.546 6.569 -19.785 1.00 90.50 86 ASP A CA 1
ATOM 606 C C . ASP A 1 86 ? 14.349 5.598 -19.639 1.00 90.50 86 ASP A C 1
ATOM 608 O O . ASP A 1 86 ? 14.500 4.475 -19.156 1.00 90.50 86 ASP A O 1
ATOM 612 N N . GLY A 1 87 ? 13.137 6.024 -20.022 1.00 93.25 87 GLY A N 1
ATOM 613 C CA . GLY A 1 87 ? 11.929 5.204 -20.149 1.00 93.25 87 GLY A CA 1
ATOM 614 C C . GLY A 1 87 ? 11.668 4.257 -18.973 1.00 93.25 87 GLY A C 1
ATOM 615 O O . GLY A 1 87 ? 11.442 4.678 -17.835 1.00 93.25 87 GLY A O 1
ATOM 616 N N . LYS A 1 88 ? 11.698 2.944 -19.245 1.00 93.81 88 LYS A N 1
ATOM 617 C CA . LYS A 1 88 ? 11.452 1.900 -18.236 1.00 93.81 88 LYS A CA 1
ATOM 618 C C . LYS A 1 88 ? 12.464 1.922 -17.087 1.00 93.81 88 LYS A C 1
ATOM 620 O O . LYS A 1 88 ? 12.100 1.554 -15.973 1.00 93.81 88 LYS A O 1
ATOM 625 N N . ASP A 1 89 ? 13.699 2.368 -17.306 1.00 94.06 89 ASP A N 1
ATOM 626 C CA . ASP A 1 89 ? 14.705 2.424 -16.242 1.00 94.06 89 ASP A CA 1
ATOM 627 C C . ASP A 1 89 ? 14.433 3.577 -15.276 1.00 94.06 89 ASP A C 1
ATOM 629 O O . ASP A 1 89 ? 14.526 3.386 -14.054 1.00 94.06 89 ASP A O 1
ATOM 633 N N . ALA A 1 90 ? 14.012 4.738 -15.798 1.00 95.88 90 ALA A N 1
ATOM 634 C CA . ALA A 1 90 ? 13.508 5.846 -14.988 1.00 95.88 90 ALA A CA 1
ATOM 635 C C . ALA A 1 90 ? 12.287 5.416 -14.167 1.00 95.88 90 ALA A C 1
ATOM 637 O O . ALA A 1 90 ? 12.258 5.651 -12.954 1.00 95.88 90 ALA A O 1
ATOM 638 N N . TYR A 1 91 ? 11.338 4.715 -14.795 1.00 97.38 91 TYR A N 1
ATOM 639 C CA . TYR A 1 91 ? 10.175 4.157 -14.106 1.00 97.38 91 TYR A CA 1
ATOM 640 C C . TYR A 1 91 ? 10.565 3.176 -13.011 1.00 97.38 91 TYR A C 1
ATOM 642 O O . TYR A 1 91 ? 10.183 3.366 -11.859 1.00 97.38 91 TYR A O 1
ATOM 650 N N . ARG A 1 92 ? 11.386 2.165 -13.323 1.00 96.62 92 ARG A N 1
ATOM 651 C CA . ARG A 1 92 ? 11.839 1.163 -12.349 1.00 96.62 92 ARG A CA 1
ATOM 652 C C . ARG A 1 92 ? 12.481 1.853 -11.145 1.00 96.62 92 ARG A C 1
ATOM 654 O O . ARG A 1 92 ? 12.297 1.434 -10.007 1.00 96.62 92 ARG A O 1
ATOM 661 N N . ASN A 1 93 ? 13.305 2.875 -11.395 1.00 95.38 93 ASN A N 1
ATOM 662 C CA . ASN A 1 93 ? 14.009 3.632 -10.356 1.00 95.38 93 ASN A CA 1
ATOM 663 C C . ASN A 1 93 ? 13.044 4.416 -9.468 1.00 95.38 93 ASN A C 1
ATOM 665 O O . ASN A 1 93 ? 13.185 4.414 -8.247 1.00 95.38 93 ASN A O 1
ATOM 669 N N . ALA A 1 94 ? 12.073 5.089 -10.080 1.00 97.25 94 ALA A N 1
ATOM 670 C CA . ALA A 1 94 ? 11.055 5.819 -9.348 1.00 97.25 94 ALA A CA 1
ATOM 671 C C . ALA A 1 94 ? 10.165 4.871 -8.538 1.00 97.25 94 ALA A C 1
ATOM 673 O O . ALA A 1 94 ? 9.982 5.116 -7.353 1.00 97.25 94 ALA A O 1
ATOM 674 N N . PHE A 1 95 ? 9.725 3.756 -9.126 1.00 98.06 95 PHE A N 1
ATOM 675 C CA . PHE A 1 95 ? 8.925 2.732 -8.458 1.00 98.06 95 PHE A CA 1
ATOM 676 C C . PHE A 1 95 ? 9.604 2.227 -7.182 1.00 98.06 95 PHE A C 1
ATOM 678 O O . PHE A 1 95 ? 9.017 2.313 -6.112 1.00 98.06 95 PHE A O 1
ATOM 685 N N . LEU A 1 96 ? 10.866 1.786 -7.249 1.00 97.75 96 LEU A N 1
ATOM 686 C CA . LEU A 1 96 ? 11.563 1.271 -6.060 1.00 97.75 96 LEU A CA 1
ATOM 687 C C . LEU A 1 96 ? 11.751 2.340 -4.973 1.00 97.75 96 LEU A C 1
ATOM 689 O O . LEU A 1 96 ? 11.608 2.034 -3.792 1.00 97.75 96 LEU A O 1
ATOM 693 N N . ARG A 1 97 ? 12.015 3.600 -5.349 1.00 97.31 97 ARG A N 1
ATOM 694 C CA . ARG A 1 97 ? 12.060 4.710 -4.381 1.00 97.31 97 ARG A CA 1
ATOM 695 C C . ARG A 1 97 ? 10.698 4.977 -3.745 1.00 97.31 97 ARG A C 1
ATOM 697 O O . ARG A 1 97 ? 10.645 5.228 -2.545 1.00 97.31 97 ARG A O 1
ATOM 704 N N . THR A 1 98 ? 9.623 4.915 -4.529 1.00 98.12 98 THR A N 1
ATOM 705 C CA . THR A 1 98 ? 8.249 5.027 -4.028 1.00 98.12 98 THR A CA 1
ATOM 706 C C . THR A 1 98 ? 7.957 3.907 -3.037 1.00 98.12 98 THR A C 1
ATOM 708 O O . THR A 1 98 ? 7.525 4.210 -1.935 1.00 98.12 98 THR A O 1
ATOM 711 N N . MET A 1 99 ? 8.305 2.653 -3.348 1.00 98.12 99 MET A N 1
ATOM 712 C CA . MET A 1 99 ? 8.111 1.524 -2.426 1.00 98.12 99 MET A CA 1
ATOM 713 C C . MET A 1 99 ? 8.852 1.727 -1.102 1.00 98.12 99 MET A C 1
ATOM 715 O O . MET A 1 99 ? 8.266 1.541 -0.043 1.00 98.12 99 MET A O 1
ATOM 719 N N . VAL A 1 100 ? 10.107 2.187 -1.131 1.00 97.88 100 VAL A N 1
ATOM 720 C CA . VAL A 1 100 ? 10.843 2.528 0.099 1.00 97.88 100 VAL A CA 1
ATOM 721 C C . VAL A 1 100 ? 10.131 3.635 0.888 1.00 97.88 100 VAL A C 1
ATOM 723 O O . VAL A 1 100 ? 9.932 3.508 2.095 1.00 97.88 100 VAL A O 1
ATOM 726 N N . SER A 1 101 ? 9.732 4.723 0.226 1.00 96.88 101 SER A N 1
ATOM 727 C CA . SER A 1 101 ? 9.113 5.867 0.904 1.00 96.88 101 SER A CA 1
ATOM 728 C C . SER A 1 101 ? 7.738 5.531 1.483 1.00 96.88 101 SER A C 1
ATOM 730 O O . SER A 1 101 ? 7.489 5.803 2.656 1.00 96.88 101 SER A O 1
ATOM 732 N N . ASP A 1 102 ? 6.849 4.940 0.685 1.00 97.25 102 ASP A N 1
ATOM 733 C CA . ASP A 1 102 ? 5.461 4.693 1.078 1.00 97.25 102 ASP A CA 1
ATOM 734 C C . ASP A 1 102 ? 5.351 3.578 2.123 1.00 97.25 102 ASP A C 1
ATOM 736 O O . ASP A 1 102 ? 4.574 3.717 3.069 1.00 97.25 102 ASP A O 1
ATOM 740 N N . HIS A 1 103 ? 6.196 2.541 2.065 1.00 98.50 103 HIS A N 1
ATOM 741 C CA . HIS A 1 103 ? 6.240 1.531 3.126 1.00 98.50 103 HIS A CA 1
ATOM 742 C C . HIS A 1 103 ? 6.806 2.110 4.430 1.00 98.50 103 HIS A C 1
ATOM 744 O O . HIS A 1 103 ? 6.265 1.857 5.506 1.00 98.50 103 HIS A O 1
ATOM 750 N N . GLY A 1 104 ? 7.846 2.949 4.351 1.00 98.25 104 GLY A N 1
ATOM 751 C CA . GLY A 1 104 ? 8.397 3.639 5.520 1.00 98.25 104 GLY A CA 1
ATOM 752 C C . GLY A 1 104 ? 7.385 4.576 6.191 1.00 98.25 104 GLY A C 1
ATOM 753 O O . GLY A 1 104 ? 7.322 4.646 7.419 1.00 98.25 104 GLY A O 1
ATOM 754 N N . ASP A 1 105 ? 6.569 5.278 5.405 1.00 97.94 105 ASP A N 1
ATOM 755 C CA . ASP A 1 105 ? 5.475 6.106 5.921 1.00 97.94 105 ASP A CA 1
ATOM 756 C C . ASP A 1 105 ? 4.324 5.259 6.479 1.00 97.94 105 ASP A C 1
ATOM 758 O O . ASP A 1 105 ? 3.794 5.578 7.542 1.00 97.94 105 ASP A O 1
ATOM 762 N N . THR A 1 106 ? 3.974 4.155 5.818 1.00 98.31 106 THR A N 1
ATOM 763 C CA . THR A 1 106 ? 2.921 3.234 6.269 1.00 98.31 106 THR A CA 1
ATOM 764 C C . THR A 1 106 ? 3.257 2.609 7.619 1.00 98.31 106 THR A C 1
ATOM 766 O O . THR A 1 106 ? 2.399 2.583 8.497 1.00 98.31 106 THR A O 1
ATOM 769 N N . ILE A 1 107 ? 4.509 2.196 7.849 1.00 98.75 107 ILE A N 1
ATOM 770 C CA . ILE A 1 107 ? 4.958 1.694 9.162 1.00 98.75 107 ILE A CA 1
ATOM 771 C C . ILE A 1 107 ? 4.723 2.747 10.250 1.00 98.75 107 ILE A C 1
ATOM 773 O O . ILE A 1 107 ? 4.189 2.428 11.310 1.00 98.75 107 ILE A O 1
ATOM 777 N N . LYS A 1 108 ? 5.058 4.017 9.983 1.00 98.56 108 LYS A N 1
ATOM 778 C CA . LYS A 1 108 ? 4.829 5.110 10.942 1.00 98.56 108 LYS A CA 1
ATOM 779 C C . LYS A 1 108 ? 3.343 5.343 11.193 1.00 98.56 108 LYS A C 1
ATOM 781 O O . LYS A 1 108 ? 2.966 5.560 12.338 1.00 98.56 108 LYS A O 1
ATOM 786 N N . ILE A 1 109 ? 2.509 5.302 10.153 1.00 98.44 109 ILE A N 1
ATOM 787 C CA . ILE A 1 109 ? 1.052 5.440 10.289 1.00 98.44 109 ILE A CA 1
ATOM 788 C C . ILE A 1 109 ? 0.499 4.295 11.143 1.00 98.44 109 ILE A C 1
ATOM 790 O O . ILE A 1 109 ? -0.282 4.542 12.061 1.00 98.44 109 ILE A O 1
ATOM 794 N N . ILE A 1 110 ? 0.933 3.055 10.901 1.00 98.50 110 ILE A N 1
ATOM 795 C CA . ILE A 1 110 ? 0.503 1.906 11.702 1.00 98.50 110 ILE A CA 1
ATOM 796 C C . ILE A 1 110 ? 0.904 2.092 13.172 1.00 98.50 110 ILE A C 1
ATOM 798 O O . ILE A 1 110 ? 0.050 1.982 14.050 1.00 98.50 110 ILE A O 1
ATOM 802 N N . ASP A 1 111 ? 2.168 2.428 13.434 1.00 98.62 111 ASP A N 1
ATOM 803 C CA . ASP A 1 111 ? 2.718 2.518 14.791 1.00 98.62 111 ASP A CA 1
ATOM 804 C C . ASP A 1 111 ? 2.174 3.721 15.582 1.00 98.62 111 ASP A C 1
ATOM 806 O O . ASP A 1 111 ? 1.898 3.606 16.777 1.00 98.62 111 ASP A O 1
ATOM 810 N N . ALA A 1 112 ? 2.018 4.880 14.936 1.00 98.12 112 ALA A N 1
ATOM 811 C CA . ALA A 1 112 ? 1.660 6.132 15.603 1.00 98.12 112 ALA A CA 1
ATOM 812 C C . ALA A 1 112 ? 0.156 6.443 15.587 1.00 98.12 112 ALA A C 1
ATOM 814 O O . ALA A 1 112 ? -0.318 7.161 16.467 1.00 98.12 112 ALA A O 1
ATOM 815 N N . GLU A 1 113 ? -0.592 5.939 14.600 1.00 96.44 113 GLU A N 1
ATOM 816 C CA . GLU A 1 113 ? -2.018 6.246 14.428 1.00 96.44 113 GLU A CA 1
ATOM 817 C C . GLU A 1 113 ? -2.892 5.002 14.616 1.00 96.44 113 GLU A C 1
ATOM 819 O O . GLU A 1 113 ? -3.790 5.005 15.457 1.00 96.44 113 GLU A O 1
ATOM 824 N N . LEU A 1 114 ? -2.647 3.933 13.850 1.00 98.19 114 LEU A N 1
ATOM 825 C CA . LEU A 1 114 ? -3.607 2.828 13.732 1.00 98.19 114 LEU A CA 1
ATOM 826 C C . LEU A 1 114 ? -3.605 1.894 14.944 1.00 98.19 114 LEU A C 1
ATOM 828 O O . LEU A 1 114 ? -4.669 1.620 15.496 1.00 98.19 114 LEU A O 1
ATOM 832 N N . LEU A 1 115 ? -2.435 1.422 15.385 1.00 97.94 115 LEU A N 1
ATOM 833 C CA . LEU A 1 115 ? -2.322 0.536 16.549 1.00 97.94 115 LEU A CA 1
ATOM 834 C C . LEU A 1 115 ? -2.824 1.196 17.846 1.00 97.94 115 LEU A C 1
ATOM 836 O O . LEU A 1 115 ? -3.569 0.537 18.576 1.00 97.94 115 LEU A O 1
ATOM 840 N N . PRO A 1 116 ? -2.501 2.475 18.141 1.00 97.06 116 PRO A N 1
ATOM 841 C CA . PRO A 1 116 ? -3.047 3.164 19.311 1.00 97.06 116 PRO A CA 1
ATOM 842 C C . PRO A 1 116 ? -4.564 3.379 19.255 1.00 97.06 116 PRO A C 1
ATOM 844 O O . 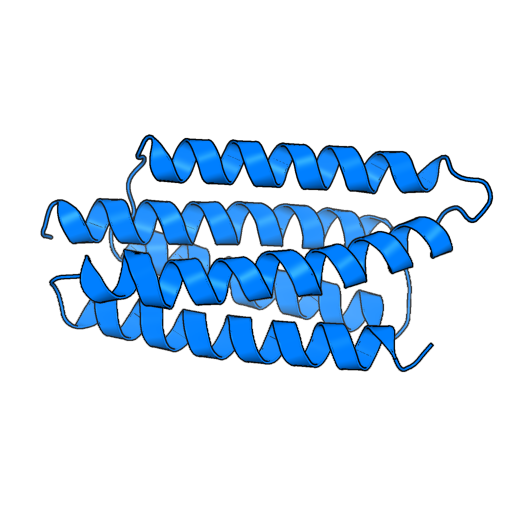PRO A 1 116 ? -5.211 3.394 20.301 1.00 97.06 116 PRO A O 1
ATOM 847 N N . ALA A 1 117 ? -5.129 3.563 18.058 1.00 96.19 117 ALA A N 1
ATOM 848 C CA . ALA A 1 117 ? -6.560 3.800 17.866 1.00 96.19 117 ALA A CA 1
ATOM 849 C C . ALA A 1 117 ? -7.396 2.510 17.781 1.00 96.19 117 ALA A C 1
ATOM 851 O O . ALA A 1 117 ? -8.617 2.569 17.922 1.00 96.19 117 ALA A O 1
ATOM 852 N N . ALA A 1 118 ? -6.765 1.358 17.544 1.00 97.06 118 ALA A N 1
ATOM 853 C CA . ALA A 1 118 ? -7.440 0.070 17.531 1.00 97.06 118 ALA A CA 1
ATOM 854 C C . ALA A 1 118 ? -7.877 -0.338 18.944 1.00 97.06 118 ALA A C 1
ATOM 856 O O . ALA A 1 118 ? -7.119 -0.269 19.915 1.00 97.06 118 ALA A O 1
ATOM 857 N N . GLU A 1 119 ? -9.100 -0.834 19.059 1.00 95.94 119 GLU A N 1
ATOM 858 C CA . GLU A 1 119 ? -9.709 -1.232 20.323 1.00 95.94 119 GLU A CA 1
ATOM 859 C C . GLU A 1 119 ? -9.720 -2.755 20.463 1.00 95.94 119 GLU A C 1
ATOM 861 O O . GLU A 1 119 ? -9.253 -3.288 21.477 1.00 95.94 119 GLU A O 1
ATOM 866 N N . SER A 1 120 ? -10.205 -3.472 19.444 1.00 97.12 120 SER A N 1
ATOM 867 C CA . SER A 1 120 ? -10.385 -4.923 19.527 1.00 97.12 120 SER A CA 1
ATOM 868 C C . SER A 1 120 ? -9.118 -5.722 19.210 1.00 97.12 120 SER A C 1
ATOM 870 O O . SER A 1 120 ? -8.292 -5.350 18.375 1.00 97.12 120 SER A O 1
ATOM 872 N N . ALA A 1 121 ? -8.979 -6.873 19.875 1.00 96.88 121 ALA A N 1
ATOM 873 C CA . ALA A 1 121 ? -7.838 -7.767 19.685 1.00 96.88 121 ALA A CA 1
ATOM 874 C C . ALA A 1 121 ? -7.665 -8.256 18.229 1.00 96.88 121 ALA A C 1
ATOM 876 O O . ALA A 1 121 ? -6.533 -8.212 17.751 1.00 96.88 121 ALA A O 1
ATOM 877 N N . PRO A 1 122 ? -8.726 -8.644 17.484 1.00 97.62 122 PRO A N 1
ATOM 878 C CA . PRO A 1 122 ? -8.572 -9.053 16.086 1.00 97.62 122 PRO A CA 1
ATOM 879 C C . PRO A 1 122 ? -8.025 -7.942 15.183 1.00 97.62 122 PRO A C 1
ATOM 881 O O . PRO A 1 122 ? -7.235 -8.219 14.286 1.00 97.62 122 PRO A O 1
ATOM 884 N N . VAL A 1 123 ? -8.407 -6.684 15.433 1.00 98.31 123 VAL A N 1
ATOM 885 C CA . VAL A 1 123 ? -7.922 -5.539 14.649 1.00 98.31 123 VAL A CA 1
ATOM 886 C C . VAL A 1 123 ? -6.470 -5.228 14.976 1.00 98.31 123 VAL A C 1
ATOM 888 O O . VAL A 1 123 ? -5.674 -5.059 14.060 1.00 98.31 123 VAL A O 1
ATOM 891 N N . LYS A 1 124 ? -6.086 -5.236 16.258 1.00 98.44 124 LYS A N 1
ATOM 892 C CA . LYS A 1 124 ? -4.677 -5.080 16.660 1.00 98.44 124 LYS A CA 1
ATOM 893 C C . LYS A 1 124 ? -3.792 -6.159 16.051 1.00 98.44 124 LYS A C 1
ATOM 895 O O . LYS A 1 124 ? -2.758 -5.840 15.476 1.00 98.44 124 LYS A O 1
ATOM 900 N N . GLN A 1 125 ? -4.229 -7.415 16.125 1.00 98.62 125 GLN A N 1
ATOM 901 C CA . GLN A 1 125 ? -3.501 -8.529 15.530 1.00 98.62 125 GLN A CA 1
ATOM 902 C C . GLN A 1 125 ? -3.341 -8.345 14.017 1.00 98.62 125 GLN A C 1
ATOM 904 O O . GLN A 1 125 ? -2.244 -8.540 13.500 1.00 98.62 125 GLN A O 1
ATOM 909 N N . HIS A 1 126 ? -4.409 -7.945 13.317 1.00 98.69 126 HIS A N 1
ATOM 910 C CA . HIS A 1 126 ? -4.341 -7.658 11.884 1.00 98.69 126 HIS A CA 1
ATOM 911 C C . HIS A 1 126 ? -3.300 -6.575 11.581 1.00 98.69 126 HIS A C 1
ATOM 913 O O . HIS A 1 126 ? -2.3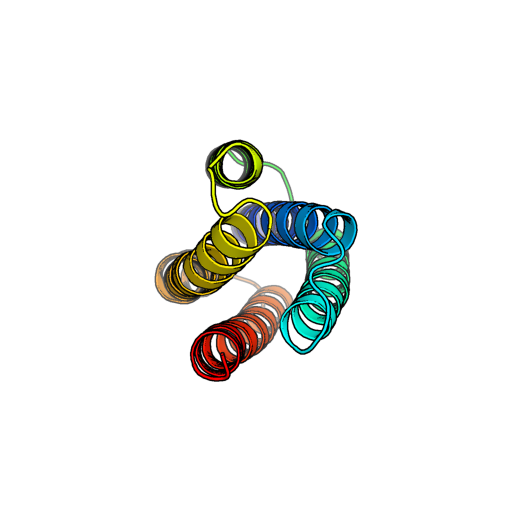74 -6.832 10.826 1.00 98.69 126 HIS A O 1
ATOM 919 N N . LEU A 1 127 ? -3.364 -5.429 12.266 1.00 98.75 127 LEU A N 1
ATOM 920 C CA . LEU A 1 127 ? -2.407 -4.329 12.094 1.00 98.75 127 LEU A CA 1
ATOM 921 C C . LEU A 1 127 ? -0.952 -4.742 12.364 1.00 98.75 127 LEU A C 1
ATOM 923 O O . LEU A 1 127 ? -0.050 -4.313 11.648 1.00 98.75 127 LEU A O 1
ATOM 927 N N . GLU A 1 128 ? -0.698 -5.561 13.388 1.00 98.75 128 GLU A N 1
ATOM 928 C CA . GLU A 1 128 ? 0.646 -6.068 13.687 1.00 98.75 128 GLU A CA 1
ATOM 929 C C . GLU A 1 128 ? 1.174 -7.004 12.593 1.00 98.75 128 GLU A C 1
ATOM 931 O O . GLU A 1 128 ? 2.363 -6.9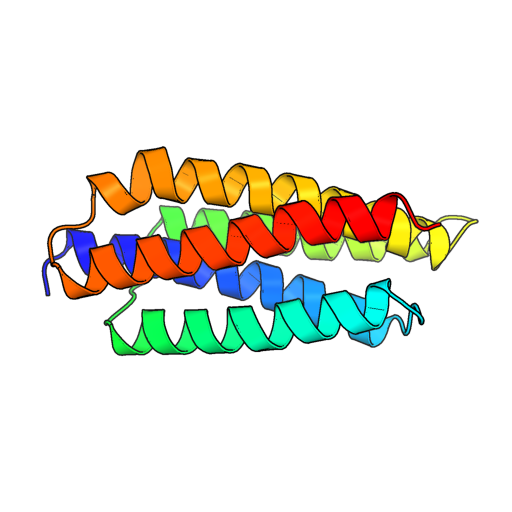70 12.266 1.00 98.75 128 GLU A O 1
ATOM 936 N N . GLU A 1 129 ? 0.311 -7.848 12.029 1.00 98.81 129 GLU A N 1
ATOM 937 C CA . GLU A 1 129 ? 0.651 -8.717 10.902 1.00 98.81 129 GLU A CA 1
ATOM 938 C C . GLU A 1 129 ? 0.951 -7.883 9.650 1.00 98.81 129 GLU A C 1
ATOM 940 O O . GLU A 1 129 ? 2.033 -8.041 9.074 1.00 98.81 129 GLU A O 1
ATOM 945 N N . SER A 1 130 ? 0.086 -6.923 9.307 1.00 98.62 130 SER A N 1
ATOM 946 C CA . SER A 1 130 ? 0.298 -5.988 8.195 1.00 98.62 130 SER A CA 1
ATOM 947 C C . SER A 1 130 ? 1.604 -5.208 8.368 1.00 98.62 130 SER A C 1
ATOM 949 O O . SER A 1 130 ? 2.415 -5.131 7.449 1.00 98.62 130 SER A O 1
ATOM 951 N N . ARG A 1 131 ? 1.897 -4.708 9.578 1.00 98.75 131 ARG A N 1
ATOM 952 C CA . ARG A 1 131 ? 3.155 -4.006 9.888 1.00 98.75 131 ARG A CA 1
ATOM 953 C C . ARG A 1 131 ? 4.389 -4.857 9.583 1.00 98.75 131 ARG A C 1
ATOM 955 O O . ARG A 1 131 ? 5.384 -4.335 9.072 1.00 98.75 131 ARG A O 1
ATOM 962 N N . ARG A 1 132 ? 4.365 -6.151 9.927 1.00 98.75 132 ARG A N 1
ATOM 963 C CA . ARG A 1 132 ? 5.481 -7.079 9.658 1.00 98.75 132 ARG A CA 1
ATOM 964 C C . ARG A 1 132 ? 5.671 -7.280 8.157 1.00 98.75 132 ARG A C 1
ATOM 966 O O . ARG A 1 132 ? 6.805 -7.218 7.691 1.00 98.75 132 ARG A O 1
ATOM 973 N N . VAL A 1 133 ? 4.579 -7.463 7.416 1.00 98.56 133 VAL A N 1
ATOM 974 C CA . VAL A 1 133 ? 4.603 -7.608 5.952 1.00 98.56 133 VAL A CA 1
ATOM 975 C C . VAL A 1 133 ? 5.158 -6.345 5.287 1.00 98.56 133 VAL A C 1
ATOM 977 O O . VAL A 1 133 ? 6.134 -6.432 4.545 1.00 98.56 133 VAL A O 1
ATOM 980 N N . VAL A 1 134 ? 4.643 -5.165 5.647 1.00 98.56 134 VAL A N 1
ATOM 981 C CA . VAL A 1 134 ? 5.114 -3.871 5.119 1.00 98.56 134 VAL A CA 1
ATOM 982 C C . VAL A 1 134 ? 6.598 -3.647 5.438 1.00 98.56 134 VAL A C 1
ATOM 984 O O . VAL A 1 134 ? 7.348 -3.144 4.603 1.00 98.56 134 VAL A O 1
ATOM 987 N N . SER A 1 135 ? 7.063 -4.065 6.620 1.00 98.62 135 SER A N 1
ATOM 988 C CA . SER A 1 135 ? 8.488 -3.990 6.980 1.00 98.62 135 SER A CA 1
ATOM 989 C C . SER A 1 135 ? 9.352 -4.899 6.097 1.00 98.62 135 SER A C 1
ATOM 991 O O . SER A 1 135 ? 10.398 -4.473 5.612 1.00 98.62 135 SER A O 1
ATOM 993 N N . ALA A 1 136 ? 8.896 -6.123 5.819 1.00 98.50 136 ALA A N 1
ATOM 994 C CA . ALA A 1 136 ? 9.598 -7.035 4.919 1.00 98.50 136 ALA A CA 1
ATOM 995 C C . ALA A 1 136 ? 9.640 -6.502 3.475 1.00 98.50 136 ALA A C 1
ATOM 997 O O . ALA A 1 136 ? 10.656 -6.626 2.786 1.00 98.50 136 ALA A O 1
ATOM 998 N N . HIS A 1 137 ? 8.561 -5.869 3.007 1.00 98.50 137 HIS A N 1
ATOM 999 C CA . HIS A 1 137 ? 8.533 -5.210 1.700 1.00 98.50 137 HIS A CA 1
ATOM 1000 C C . HIS A 1 137 ? 9.469 -4.002 1.637 1.00 98.50 137 HIS A C 1
ATOM 1002 O O . HIS A 1 137 ? 10.179 -3.855 0.644 1.00 98.50 137 HIS A O 1
ATOM 1008 N N . PHE A 1 138 ? 9.539 -3.186 2.694 1.00 98.12 138 PHE A N 1
ATOM 1009 C CA . PHE A 1 138 ? 10.480 -2.067 2.801 1.00 98.12 138 PHE A CA 1
ATOM 1010 C C . PHE A 1 138 ? 11.937 -2.534 2.647 1.00 98.12 138 PHE A C 1
ATOM 1012 O O . PHE A 1 138 ? 12.685 -2.013 1.815 1.00 98.12 138 PHE A O 1
ATOM 1019 N N . GLU A 1 139 ? 12.332 -3.568 3.393 1.00 97.69 139 GLU A N 1
ATOM 1020 C CA . GLU A 1 139 ? 13.671 -4.163 3.297 1.00 97.69 139 GLU A CA 1
ATOM 1021 C C . GLU A 1 139 ? 13.934 -4.739 1.901 1.00 97.69 139 GLU A C 1
ATOM 1023 O O . GLU A 1 139 ? 15.002 -4.538 1.311 1.00 97.69 139 GLU A O 1
ATOM 1028 N N . ARG A 1 140 ? 12.936 -5.414 1.322 1.00 96.94 140 ARG A N 1
ATOM 1029 C CA . ARG A 1 140 ? 13.048 -5.986 -0.020 1.00 96.94 140 ARG A CA 1
ATOM 1030 C C . ARG A 1 140 ? 13.165 -4.913 -1.100 1.00 96.94 140 ARG A C 1
ATOM 1032 O O . ARG A 1 140 ? 13.954 -5.095 -2.026 1.00 96.94 140 ARG A O 1
ATOM 1039 N N . ALA A 1 141 ? 12.460 -3.791 -0.981 1.00 96.75 141 ALA A N 1
ATOM 1040 C CA . ALA A 1 141 ? 12.589 -2.663 -1.899 1.00 96.75 141 ALA A CA 1
ATOM 1041 C C . ALA A 1 141 ? 14.021 -2.103 -1.891 1.00 96.75 141 ALA A C 1
ATOM 1043 O O . ALA A 1 141 ? 14.594 -1.865 -2.958 1.00 96.75 141 ALA A O 1
ATOM 1044 N N . HIS A 1 142 ? 14.641 -1.983 -0.711 1.00 95.25 142 HIS A N 1
ATOM 1045 C CA . HIS A 1 142 ? 16.054 -1.615 -0.588 1.00 95.25 142 HIS A CA 1
ATOM 1046 C C . HIS A 1 142 ? 16.988 -2.628 -1.256 1.00 95.25 142 HIS A C 1
ATOM 1048 O O . HIS A 1 142 ? 17.875 -2.234 -2.021 1.00 95.25 142 HIS A O 1
ATOM 1054 N N . ALA A 1 143 ? 16.782 -3.923 -1.005 1.00 94.75 143 ALA A N 1
ATOM 1055 C CA . ALA A 1 143 ? 17.597 -4.982 -1.593 1.00 94.75 143 ALA A CA 1
ATOM 1056 C C . ALA A 1 143 ? 17.516 -4.975 -3.129 1.00 94.75 143 ALA A C 1
ATOM 1058 O O . ALA A 1 143 ? 18.545 -4.944 -3.800 1.00 94.75 143 ALA A O 1
ATOM 1059 N N . VAL A 1 144 ? 16.301 -4.907 -3.686 1.00 93.44 144 VAL A N 1
ATOM 1060 C CA . VAL A 1 144 ? 16.065 -4.857 -5.140 1.00 93.44 144 VAL A CA 1
ATOM 1061 C C . VAL A 1 144 ? 16.607 -3.564 -5.756 1.00 93.44 144 VAL A C 1
ATOM 1063 O O . VAL A 1 144 ? 17.092 -3.572 -6.886 1.00 93.44 144 VAL A O 1
ATOM 1066 N N . SER A 1 145 ? 16.554 -2.441 -5.034 1.00 88.56 145 SER A N 1
ATOM 1067 C CA . SER A 1 145 ? 17.136 -1.179 -5.506 1.00 88.56 145 SER A CA 1
ATOM 1068 C C . SER A 1 145 ? 18.663 -1.206 -5.547 1.00 88.56 145 SER A C 1
ATOM 1070 O O . SER A 1 145 ? 19.245 -0.482 -6.352 1.00 88.56 145 SER A O 1
ATOM 1072 N N . SER A 1 146 ? 19.295 -2.005 -4.687 1.00 82.25 146 SER A N 1
ATOM 1073 C CA . SER A 1 146 ? 20.756 -2.089 -4.557 1.00 82.25 146 SER A CA 1
ATOM 1074 C C . SER A 1 146 ? 21.371 -3.173 -5.447 1.00 82.25 146 SER A C 1
ATOM 1076 O O . SER A 1 146 ? 22.566 -3.140 -5.709 1.00 82.25 146 SER A O 1
ATOM 1078 N N . SER A 1 147 ? 20.568 -4.130 -5.921 1.00 70.88 147 SER A N 1
ATOM 1079 C CA . SER A 1 147 ? 20.994 -5.243 -6.778 1.00 70.88 147 SER A CA 1
ATOM 1080 C C . SER A 1 147 ? 20.974 -4.908 -8.278 1.00 70.88 147 SER A C 1
ATOM 1082 O O . SER A 1 147 ? 20.732 -5.800 -9.094 1.00 70.88 147 SER A O 1
ATOM 1084 N N . ARG A 1 148 ? 21.111 -3.627 -8.632 1.00 56.41 148 ARG A N 1
ATOM 1085 C CA . ARG A 1 148 ? 21.096 -3.143 -10.018 1.00 56.41 148 ARG A CA 1
ATOM 1086 C C . ARG A 1 148 ? 22.470 -3.167 -10.655 1.00 56.41 148 ARG A C 1
ATOM 1088 O O . ARG A 1 148 ? 23.438 -2.805 -9.954 1.00 56.41 148 ARG A O 1
#